Protein AF-A0A1S2M967-F1 (afdb_monomer_lite)

Organism: NCBI:txid1532552

Structure (mmCIF, N/CA/C/O backbone):
data_AF-A0A1S2M967-F1
#
_entry.id   AF-A0A1S2M967-F1
#
loop_
_atom_site.group_PDB
_atom_site.id
_atom_site.type_symbol
_atom_site.label_atom_id
_atom_site.label_alt_id
_atom_site.label_comp_id
_atom_site.label_asym_id
_atom_site.label_entity_id
_atom_site.label_seq_id
_atom_site.pdbx_PDB_ins_code
_atom_site.Cartn_x
_atom_site.Cartn_y
_atom_site.Cartn_z
_atom_site.occupancy
_atom_site.B_iso_or_equiv
_atom_site.auth_seq_id
_atom_site.auth_comp_id
_atom_site.auth_asym_id
_atom_site.auth_atom_id
_atom_site.pdbx_PDB_model_num
ATOM 1 N N . MET A 1 1 ? -36.466 -23.121 14.758 1.00 49.34 1 MET A N 1
ATOM 2 C CA . MET A 1 1 ? -35.079 -23.270 15.242 1.00 49.34 1 MET A CA 1
ATOM 3 C C . MET A 1 1 ? -34.273 -22.165 14.582 1.00 49.34 1 MET A C 1
ATOM 5 O O . MET A 1 1 ? -34.201 -22.155 13.362 1.00 49.34 1 MET A O 1
ATOM 9 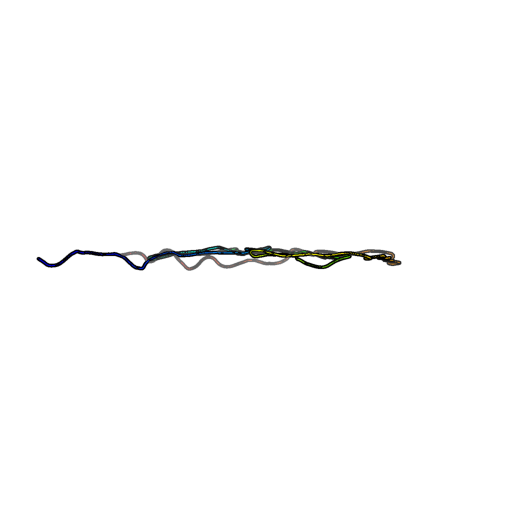N N . ALA A 1 2 ? -33.816 -21.169 15.340 1.00 61.50 2 ALA A N 1
ATOM 10 C CA . ALA A 1 2 ? -33.033 -20.072 14.778 1.00 61.50 2 ALA A CA 1
ATOM 11 C C . ALA A 1 2 ? -31.559 -20.483 14.748 1.00 61.50 2 ALA A C 1
ATOM 13 O O . ALA A 1 2 ? -31.037 -20.968 15.751 1.00 61.50 2 ALA A O 1
ATOM 14 N N . ILE A 1 3 ? -30.916 -20.312 13.596 1.00 71.56 3 ILE A N 1
ATOM 15 C CA . ILE A 1 3 ? -29.488 -20.557 13.417 1.00 71.56 3 ILE A CA 1
ATOM 16 C C . ILE A 1 3 ? -28.807 -19.201 13.555 1.00 71.56 3 ILE A C 1
ATOM 18 O O . ILE A 1 3 ? -29.134 -18.267 12.826 1.00 71.56 3 ILE A O 1
ATOM 22 N N . ASN A 1 4 ? -27.897 -19.074 14.514 1.00 69.38 4 ASN A N 1
ATOM 23 C CA . ASN A 1 4 ? -27.058 -17.890 14.609 1.00 69.38 4 ASN A CA 1
ATOM 24 C C . ASN A 1 4 ? -25.990 -17.986 13.513 1.00 69.38 4 ASN A C 1
ATOM 26 O O . ASN A 1 4 ? -25.299 -19.002 13.432 1.00 69.38 4 ASN A O 1
ATOM 30 N N . PHE A 1 5 ? -25.858 -16.966 12.669 1.00 61.59 5 PHE A N 1
ATOM 31 C CA . PHE A 1 5 ? -24.753 -16.885 11.721 1.00 61.59 5 PHE A CA 1
ATOM 32 C C . PHE A 1 5 ? -24.161 -15.481 11.735 1.00 61.59 5 PHE A C 1
ATOM 34 O O . PHE A 1 5 ? -24.875 -14.482 11.809 1.00 61.59 5 PHE A O 1
ATOM 41 N N . VAL A 1 6 ? -22.835 -15.425 11.694 1.00 69.31 6 VAL A N 1
ATOM 42 C CA . VAL A 1 6 ? -22.059 -14.188 11.684 1.00 69.31 6 VAL A CA 1
ATOM 43 C C . VAL A 1 6 ? -21.615 -13.923 10.250 1.00 69.31 6 VAL A C 1
ATOM 45 O O . VAL A 1 6 ? -20.868 -14.712 9.675 1.00 69.31 6 VAL A O 1
ATOM 48 N N . LEU A 1 7 ? -22.054 -12.802 9.678 1.00 66.31 7 LEU A N 1
ATOM 49 C CA . LEU A 1 7 ? -21.482 -12.233 8.456 1.00 66.31 7 LEU A CA 1
ATOM 50 C C . LEU A 1 7 ? -20.486 -11.149 8.859 1.00 66.31 7 LEU A C 1
ATOM 52 O O . LEU A 1 7 ? -20.820 -9.971 8.914 1.00 66.31 7 LEU A O 1
ATOM 56 N N . GLY A 1 8 ? -19.272 -11.554 9.204 1.00 70.88 8 GLY A N 1
ATOM 57 C CA . GLY A 1 8 ? -18.236 -10.618 9.623 1.00 70.88 8 GLY A CA 1
ATOM 58 C C . GLY A 1 8 ? -16.882 -11.074 9.127 1.00 70.88 8 GLY A C 1
ATOM 59 O O . GLY A 1 8 ? -16.078 -11.557 9.912 1.00 70.88 8 GLY A O 1
ATOM 60 N N . ALA A 1 9 ? -16.640 -10.966 7.823 1.00 75.69 9 ALA A N 1
ATOM 61 C CA . ALA A 1 9 ? -15.306 -11.150 7.270 1.00 75.69 9 ALA A CA 1
ATOM 62 C C . ALA A 1 9 ? -14.736 -9.779 6.905 1.00 75.69 9 ALA A C 1
ATOM 64 O O . ALA A 1 9 ? -15.327 -9.052 6.109 1.00 75.69 9 ALA A O 1
ATOM 65 N N . VAL A 1 10 ? -13.575 -9.440 7.462 1.00 79.00 10 VAL A N 1
ATOM 66 C CA . VAL A 1 10 ? -12.758 -8.343 6.942 1.00 79.00 10 VAL A CA 1
ATOM 67 C C . VAL A 1 10 ? -11.813 -8.957 5.921 1.00 79.00 10 VAL A C 1
ATOM 69 O O . VAL A 1 10 ? -10.813 -9.571 6.283 1.00 79.00 10 VAL A O 1
ATOM 72 N N . ASN A 1 11 ? -12.175 -8.860 4.644 1.00 82.50 11 ASN A N 1
ATOM 73 C CA . ASN A 1 11 ? -11.317 -9.316 3.559 1.00 82.50 11 ASN A CA 1
ATOM 74 C C . ASN A 1 11 ? -10.519 -8.131 3.018 1.00 82.50 11 ASN A C 1
ATOM 76 O O . ASN A 1 11 ? -11.092 -7.166 2.511 1.00 82.50 11 ASN A O 1
ATOM 80 N N . VAL A 1 12 ? -9.199 -8.207 3.144 1.00 80.00 12 VAL A N 1
ATOM 81 C CA . VAL A 1 12 ? -8.283 -7.165 2.691 1.00 80.00 12 VAL A CA 1
ATOM 82 C C . VAL A 1 12 ? -7.444 -7.746 1.570 1.00 80.00 12 VAL A C 1
ATOM 84 O O . VAL A 1 12 ? -6.549 -8.553 1.798 1.00 80.00 12 VAL A O 1
ATOM 87 N N . ASN A 1 13 ? -7.761 -7.332 0.346 1.00 78.25 13 ASN A N 1
ATOM 88 C CA . ASN A 1 13 ? -7.109 -7.855 -0.851 1.00 78.25 13 ASN A CA 1
ATOM 89 C C . ASN A 1 13 ? -5.675 -7.334 -1.007 1.00 78.25 13 ASN A C 1
ATOM 91 O O . ASN A 1 13 ? -4.814 -8.080 -1.459 1.00 78.25 13 ASN A O 1
ATOM 95 N N . VAL A 1 14 ? -5.416 -6.071 -0.649 1.00 77.75 14 VAL A N 1
ATOM 96 C CA . VAL A 1 14 ? -4.071 -5.479 -0.626 1.00 77.75 14 VAL A CA 1
ATOM 97 C C . VAL A 1 14 ? -4.012 -4.389 0.433 1.00 77.75 14 VAL A C 1
ATOM 99 O O . VAL A 1 14 ? -4.867 -3.509 0.462 1.00 77.75 14 VAL A O 1
ATOM 102 N N . ASN A 1 15 ? -2.947 -4.416 1.225 1.00 82.31 15 ASN A N 1
ATOM 103 C CA . ASN A 1 15 ? -2.453 -3.279 1.990 1.00 82.31 15 ASN A CA 1
ATOM 104 C C . ASN A 1 15 ? -1.108 -2.872 1.386 1.00 82.31 15 ASN A C 1
ATOM 106 O O . ASN A 1 15 ? -0.279 -3.740 1.115 1.00 82.31 15 ASN A O 1
ATOM 110 N N . ASN A 1 16 ? -0.905 -1.578 1.144 1.00 81.50 16 ASN A N 1
ATOM 111 C CA . ASN A 1 16 ? 0.382 -1.060 0.683 1.00 81.50 16 ASN A CA 1
ATOM 112 C C . ASN A 1 16 ? 1.060 -0.258 1.807 1.00 81.50 16 ASN A C 1
ATOM 114 O O . ASN A 1 16 ? 0.682 -0.374 2.970 1.00 81.50 16 ASN A O 1
ATOM 118 N N . THR A 1 17 ? 2.090 0.512 1.482 1.00 86.62 17 THR A N 1
ATOM 119 C CA . THR A 1 17 ? 2.909 1.224 2.461 1.00 86.62 17 THR A CA 1
ATOM 120 C C . THR A 1 17 ? 2.078 2.135 3.368 1.00 86.62 17 THR A C 1
ATOM 122 O O . THR A 1 17 ? 1.151 2.798 2.903 1.00 86.62 17 THR A O 1
ATOM 125 N N . ASN A 1 18 ? 2.399 2.115 4.667 1.00 85.31 18 ASN A N 1
ATOM 126 C CA . ASN A 1 18 ? 1.658 2.802 5.729 1.00 85.31 18 ASN A CA 1
ATOM 127 C C . ASN A 1 18 ? 0.168 2.419 5.808 1.00 85.31 18 ASN A C 1
ATOM 129 O O . ASN A 1 18 ? -0.696 3.278 5.980 1.00 85.31 18 ASN A O 1
ATOM 133 N N . ALA A 1 19 ? -0.152 1.127 5.671 1.00 87.44 19 ALA A N 1
ATOM 134 C CA . ALA A 1 19 ? -1.519 0.618 5.782 1.00 87.44 19 ALA A CA 1
ATOM 135 C C . ALA A 1 19 ? -1.695 -0.362 6.949 1.00 87.44 19 ALA A C 1
ATOM 137 O O . ALA A 1 19 ? -0.790 -1.104 7.328 1.00 87.44 19 ALA A O 1
ATOM 138 N N . GLY A 1 20 ? -2.908 -0.401 7.494 1.00 87.81 20 GLY A N 1
ATOM 139 C CA . GLY A 1 20 ? -3.297 -1.350 8.524 1.00 87.81 20 GLY A CA 1
ATOM 140 C C . GLY A 1 20 ? -4.810 -1.461 8.645 1.00 87.81 20 GLY A C 1
ATOM 141 O O . GLY A 1 20 ? -5.558 -0.640 8.120 1.00 87.81 20 GLY A O 1
ATOM 142 N N . VAL A 1 21 ? -5.256 -2.523 9.310 1.00 89.00 21 VAL A N 1
ATOM 143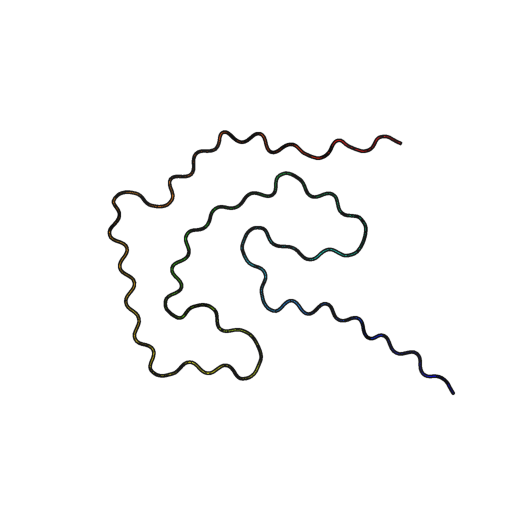 C CA . VAL A 1 21 ? -6.670 -2.879 9.459 1.00 89.00 21 VAL A CA 1
ATOM 144 C C . VAL A 1 21 ? -6.934 -3.031 10.944 1.00 89.00 21 VAL A C 1
ATOM 146 O O . VAL A 1 21 ? -6.323 -3.878 11.593 1.00 89.00 21 VAL A O 1
ATOM 149 N N . PHE A 1 22 ? -7.820 -2.199 11.485 1.00 88.50 22 PHE A N 1
ATOM 150 C CA . PHE A 1 22 ? -8.006 -2.077 12.928 1.00 88.50 22 PHE A CA 1
ATOM 151 C C . PHE A 1 22 ? -9.473 -2.235 13.307 1.00 88.50 22 PHE A C 1
ATOM 153 O O . PHE A 1 22 ? -10.360 -1.707 12.638 1.00 88.50 22 PHE A O 1
ATOM 160 N N . ILE A 1 23 ? -9.712 -2.976 14.390 1.00 84.56 23 ILE A N 1
ATOM 161 C CA . ILE A 1 23 ? -11.033 -3.212 14.975 1.00 84.56 23 ILE A CA 1
ATOM 162 C C . ILE A 1 23 ? -10.937 -2.858 16.461 1.00 84.56 23 ILE A C 1
ATOM 164 O O . ILE A 1 23 ? -10.084 -3.392 17.165 1.00 84.56 23 ILE A O 1
ATOM 168 N N . GLY A 1 24 ? -11.814 -1.975 16.939 1.00 85.81 24 GLY A N 1
ATOM 169 C CA . GLY A 1 24 ? -11.775 -1.452 18.308 1.00 85.81 24 GLY A CA 1
ATOM 170 C C . GLY A 1 24 ? -11.034 -0.116 18.422 1.00 85.81 24 GLY A C 1
ATOM 171 O O . GLY A 1 24 ? -10.774 0.552 17.423 1.00 85.81 24 GLY A O 1
ATOM 172 N N . GLN A 1 25 ? -10.742 0.303 19.655 1.00 86.31 25 GLN A N 1
ATOM 173 C CA . GLN A 1 25 ? -9.991 1.533 19.911 1.00 86.31 25 GLN A CA 1
ATOM 174 C C . GLN A 1 25 ? -8.525 1.346 19.517 1.00 86.31 25 GLN A C 1
ATOM 176 O O . GLN A 1 25 ? -7.891 0.371 19.915 1.00 86.31 25 GLN A O 1
ATOM 181 N N . ASN A 1 26 ? -7.991 2.292 18.749 1.00 83.50 26 ASN A N 1
ATOM 182 C CA . ASN A 1 26 ? -6.612 2.268 18.288 1.00 83.50 26 ASN A CA 1
ATOM 183 C C . ASN A 1 26 ? -6.009 3.674 18.373 1.00 83.50 26 ASN A C 1
ATOM 185 O O . ASN A 1 26 ? -6.664 4.649 18.004 1.00 83.50 26 ASN A O 1
ATOM 189 N N . SER A 1 27 ? -4.769 3.764 18.847 1.00 84.06 27 SER A N 1
ATOM 190 C CA . SER A 1 27 ? -3.964 4.983 18.822 1.00 84.06 27 SER A CA 1
ATOM 191 C C . SER A 1 27 ? -2.765 4.733 17.921 1.00 84.06 27 SER A C 1
ATOM 193 O O . SER A 1 27 ? -1.929 3.879 18.216 1.00 84.06 27 SER A O 1
ATOM 195 N N . GLN A 1 28 ? -2.711 5.443 16.796 1.00 74.94 28 GLN A N 1
ATOM 196 C CA . GLN A 1 28 ? -1.672 5.274 15.787 1.00 74.94 28 GLN A CA 1
ATOM 197 C C . GLN A 1 28 ? -0.918 6.566 15.623 1.00 74.94 28 GLN A C 1
ATOM 199 O O . GLN A 1 28 ? -1.493 7.607 15.314 1.00 74.94 28 GLN A O 1
ATOM 204 N N . THR A 1 29 ? 0.375 6.486 15.869 1.00 76.19 29 THR A N 1
ATOM 205 C CA . THR A 1 29 ? 1.223 7.654 15.988 1.00 76.19 29 THR A CA 1
ATOM 206 C C . THR A 1 29 ? 2.480 7.398 15.197 1.00 76.19 29 THR A C 1
ATOM 208 O O . THR A 1 29 ? 3.008 6.290 15.275 1.00 76.19 29 THR A O 1
ATOM 211 N N . ASN A 1 30 ? 2.980 8.402 14.487 1.00 74.25 30 ASN A N 1
ATOM 212 C CA . ASN A 1 30 ? 4.294 8.327 13.841 1.00 74.25 30 ASN A CA 1
ATOM 213 C C . ASN A 1 30 ? 4.343 7.320 12.686 1.00 74.25 30 ASN A C 1
ATOM 215 O O . ASN A 1 30 ? 5.321 6.608 12.495 1.00 74.25 30 ASN A O 1
ATOM 219 N N . TRP A 1 31 ? 3.243 7.259 11.938 1.00 80.56 31 TRP A N 1
ATOM 220 C CA . TRP A 1 31 ? 3.100 6.471 10.722 1.00 8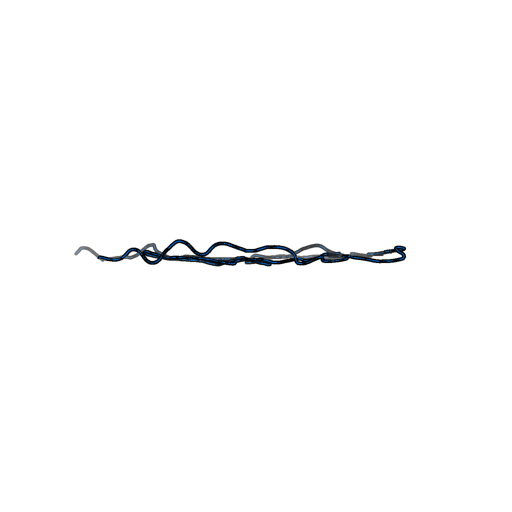0.56 31 TRP A CA 1
ATOM 221 C C . TRP A 1 31 ? 3.657 7.259 9.544 1.00 80.56 31 TRP A C 1
ATOM 223 O O . TRP A 1 31 ? 2.989 8.162 9.043 1.00 80.56 31 TRP A O 1
ATOM 233 N N . ASP A 1 32 ? 4.856 6.900 9.103 1.00 79.25 32 ASP A N 1
ATOM 234 C CA . ASP A 1 32 ? 5.501 7.496 7.941 1.00 79.25 32 ASP A CA 1
ATOM 235 C C . ASP A 1 32 ? 5.920 6.415 6.942 1.00 79.25 32 ASP A C 1
ATOM 237 O O . ASP A 1 32 ? 6.286 5.290 7.302 1.00 79.25 32 ASP A O 1
ATOM 241 N N . SER A 1 33 ? 5.828 6.752 5.661 1.00 84.00 33 SER A N 1
ATOM 242 C CA . SER A 1 33 ? 6.375 5.914 4.617 1.00 84.00 33 SER A CA 1
ATOM 243 C C . SER A 1 33 ? 6.691 6.692 3.359 1.00 84.00 33 SER A C 1
ATOM 245 O O . SER A 1 33 ? 5.872 7.470 2.863 1.00 84.00 33 SER A O 1
ATOM 247 N N . HIS A 1 34 ? 7.811 6.338 2.747 1.00 86.00 34 HIS A N 1
ATOM 248 C CA . HIS A 1 34 ? 8.198 6.845 1.446 1.00 86.00 34 HIS A CA 1
ATOM 249 C C . HIS A 1 34 ? 8.385 5.673 0.497 1.00 86.00 34 HIS A C 1
ATOM 251 O O . HIS A 1 34 ? 9.048 4.686 0.815 1.00 86.00 34 HIS A O 1
ATOM 257 N N . GLN A 1 35 ? 7.789 5.770 -0.685 1.00 87.88 35 GLN A N 1
ATOM 258 C CA . GLN A 1 35 ? 7.921 4.738 -1.698 1.00 87.88 35 GLN A CA 1
ATOM 259 C C . GLN A 1 35 ? 7.859 5.367 -3.086 1.00 87.88 35 GLN A C 1
ATOM 261 O O . GLN A 1 35 ? 6.883 6.034 -3.422 1.00 87.88 35 GLN A O 1
ATOM 266 N N . LYS A 1 36 ? 8.844 5.066 -3.929 1.00 87.19 36 LYS A N 1
ATOM 267 C CA . LYS A 1 36 ? 8.702 5.119 -5.380 1.00 87.19 36 LYS A CA 1
ATOM 268 C C . LYS A 1 36 ? 8.387 3.724 -5.838 1.00 87.19 36 LYS A C 1
ATOM 270 O O . LYS A 1 36 ? 8.982 2.732 -5.416 1.00 87.19 36 LYS A O 1
ATOM 275 N N . ARG A 1 37 ? 7.386 3.652 -6.696 1.00 85.25 37 ARG A N 1
ATOM 276 C CA . ARG A 1 37 ? 6.888 2.404 -7.227 1.00 85.25 37 ARG A CA 1
ATOM 277 C C . ARG A 1 37 ? 6.789 2.542 -8.730 1.00 85.25 37 ARG A C 1
ATOM 279 O O . ARG A 1 37 ? 6.103 3.427 -9.224 1.00 85.25 37 ARG A O 1
ATOM 286 N N . MET A 1 38 ? 7.426 1.617 -9.437 1.00 79.81 38 MET A N 1
ATOM 287 C CA . MET A 1 38 ? 7.372 1.516 -10.894 1.00 79.81 38 MET A CA 1
ATOM 288 C C . MET A 1 38 ? 6.846 0.129 -11.265 1.00 79.81 38 MET A C 1
ATOM 290 O O . MET A 1 38 ? 7.615 -0.763 -11.619 1.00 79.81 38 MET A O 1
ATOM 294 N N . PRO A 1 39 ? 5.543 -0.137 -11.076 1.00 80.38 39 PRO A N 1
ATOM 295 C CA . PRO A 1 39 ? 5.017 -1.469 -11.286 1.00 80.38 39 PRO A CA 1
ATOM 296 C C . PRO A 1 39 ? 4.788 -1.672 -12.781 1.00 80.38 39 PRO A C 1
ATOM 298 O O . PRO A 1 39 ? 3.833 -1.150 -13.344 1.00 80.38 39 PRO A O 1
ATOM 301 N N . GLY A 1 40 ? 5.650 -2.459 -13.416 1.00 80.69 40 GLY A N 1
ATOM 302 C CA . GLY A 1 40 ? 5.633 -2.622 -14.866 1.00 80.69 40 GLY A CA 1
ATOM 303 C C . GLY A 1 40 ? 4.308 -3.117 -15.447 1.00 80.69 40 GLY A C 1
ATOM 304 O O . GLY A 1 40 ? 3.850 -2.631 -16.472 1.00 80.69 40 GLY A O 1
ATOM 305 N N . VAL A 1 41 ? 3.659 -4.046 -14.752 1.00 82.44 41 VAL A N 1
ATOM 306 C CA . VAL A 1 41 ? 2.335 -4.586 -15.112 1.00 82.44 41 VAL A CA 1
ATOM 307 C C . VAL A 1 41 ? 1.252 -4.102 -14.127 1.00 82.44 41 VAL A C 1
ATOM 309 O O . VAL A 1 41 ? 0.086 -4.460 -14.241 1.00 82.44 41 VAL A O 1
ATOM 312 N N . GLY A 1 42 ? 1.598 -3.255 -13.152 1.00 80.81 42 GLY A N 1
ATOM 313 C CA . GLY A 1 42 ? 0.672 -2.834 -12.095 1.00 80.81 42 GLY A CA 1
ATOM 314 C C . GLY A 1 42 ? 0.512 -3.864 -10.967 1.00 80.81 42 GLY A C 1
ATOM 315 O O . GLY A 1 42 ? 1.415 -4.652 -10.691 1.00 80.81 42 GLY A O 1
ATOM 316 N N . VAL A 1 43 ? -0.623 -3.813 -10.258 1.00 77.94 43 VAL A N 1
ATOM 317 C CA . VAL A 1 43 ? -1.018 -4.834 -9.269 1.00 77.94 43 VAL A CA 1
ATOM 318 C C . VAL A 1 43 ? -2.129 -5.696 -9.869 1.00 77.94 43 VAL A C 1
ATOM 320 O O . VAL A 1 43 ? -3.069 -5.154 -10.444 1.00 77.94 43 VAL A O 1
ATOM 323 N N . VAL A 1 44 ? -2.056 -7.012 -9.681 1.00 79.81 44 VAL A N 1
ATOM 324 C CA . VAL A 1 44 ? -3.052 -7.981 -10.152 1.00 79.81 44 VAL A CA 1
ATOM 325 C C . VAL A 1 44 ? -3.595 -8.734 -8.936 1.00 79.81 44 VAL A C 1
ATOM 327 O O . VAL A 1 44 ? -2.889 -9.571 -8.385 1.00 79.81 44 VAL A O 1
ATOM 330 N N . ASN A 1 45 ? -4.819 -8.429 -8.483 1.00 78.62 45 ASN A N 1
ATOM 331 C CA . ASN A 1 45 ? -5.374 -8.999 -7.240 1.00 78.62 45 ASN A CA 1
ATOM 332 C C . ASN A 1 45 ? -6.836 -9.413 -7.379 1.00 78.62 45 ASN A C 1
ATOM 334 O O . ASN A 1 45 ? -7.574 -8.844 -8.180 1.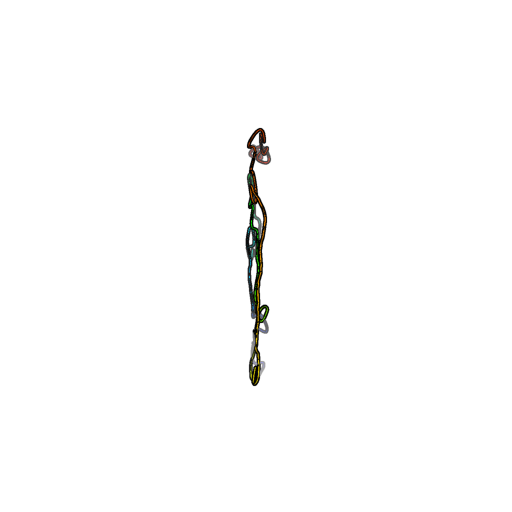00 78.62 45 ASN A O 1
ATOM 338 N N . GLY A 1 46 ? -7.255 -10.404 -6.591 1.00 78.06 46 GLY A N 1
ATOM 339 C CA . GLY A 1 46 ? -8.576 -11.034 -6.681 1.00 78.06 46 GLY A CA 1
ATOM 340 C C . GLY A 1 46 ? -8.536 -12.412 -7.353 1.00 78.06 46 GLY A C 1
ATOM 341 O O . GLY A 1 46 ? -7.466 -12.957 -7.626 1.00 78.06 46 GLY A O 1
ATOM 342 N N . VAL A 1 47 ? -9.709 -12.995 -7.596 1.00 81.81 47 VAL A N 1
ATOM 343 C CA . VAL A 1 47 ? -9.855 -14.336 -8.187 1.00 81.81 47 VAL A CA 1
ATOM 344 C C . VAL A 1 47 ? -10.020 -14.218 -9.706 1.00 81.81 47 VAL A C 1
ATOM 346 O O . VAL A 1 47 ? -10.707 -13.317 -10.177 1.00 81.81 47 VAL A O 1
ATOM 349 N N . SER A 1 48 ? -9.418 -15.142 -10.462 1.00 83.31 48 SER A N 1
ATOM 350 C CA . SER A 1 48 ? -9.492 -15.213 -11.936 1.00 83.31 48 SER A CA 1
ATOM 351 C C . SER A 1 48 ? -8.803 -14.070 -12.689 1.00 83.31 48 SER A C 1
ATOM 353 O O . SER A 1 48 ? -9.263 -13.640 -13.745 1.00 83.31 48 SER A O 1
ATOM 355 N N . ASN A 1 49 ? -7.662 -13.604 -12.186 1.00 82.75 49 ASN A N 1
ATOM 356 C CA . ASN A 1 49 ? -6.850 -12.645 -12.920 1.00 82.75 49 ASN A CA 1
ATOM 357 C C . ASN A 1 49 ? -5.959 -13.324 -13.962 1.00 82.75 49 ASN A C 1
ATOM 359 O O . ASN A 1 49 ? -5.209 -14.244 -13.642 1.00 82.75 49 ASN A O 1
ATOM 363 N N . MET A 1 50 ? -5.993 -12.822 -15.194 1.00 84.06 50 MET A N 1
ATOM 364 C CA . MET A 1 50 ? -5.108 -13.251 -16.273 1.00 84.06 50 MET A CA 1
ATOM 365 C C . MET A 1 50 ? -4.443 -12.028 -16.891 1.00 84.06 50 MET A C 1
ATOM 367 O O . MET A 1 50 ? -5.115 -11.063 -17.245 1.00 84.06 50 MET A O 1
ATOM 371 N N . ALA A 1 51 ? -3.123 -12.084 -17.036 1.00 80.81 51 ALA A N 1
ATOM 372 C CA . ALA A 1 51 ? -2.337 -11.053 -17.693 1.00 80.81 51 ALA A CA 1
ATOM 373 C C . ALA A 1 51 ? -1.447 -11.747 -18.734 1.00 80.81 51 ALA A C 1
ATOM 375 O O . ALA A 1 51 ? -0.549 -12.506 -18.374 1.00 80.81 51 ALA A O 1
ATOM 376 N N . MET A 1 52 ? -1.746 -11.563 -20.022 1.00 87.25 52 MET A N 1
ATOM 377 C CA . MET A 1 52 ? -1.084 -12.270 -21.125 1.00 87.25 52 MET A CA 1
ATOM 378 C C . MET A 1 52 ? -0.656 -11.279 -22.208 1.00 87.25 52 MET A C 1
ATOM 380 O O . MET A 1 52 ? -1.384 -10.338 -22.503 1.00 87.25 52 MET A O 1
ATOM 384 N N . GLY A 1 53 ? 0.513 -11.508 -22.814 1.00 86.19 53 GLY A N 1
ATOM 385 C CA . GLY A 1 53 ? 1.040 -10.652 -23.885 1.00 86.19 53 GLY A CA 1
ATOM 386 C C . GLY A 1 53 ? 1.683 -9.343 -23.414 1.00 86.19 53 GLY A C 1
ATOM 387 O O . GLY A 1 53 ? 1.897 -8.447 -24.223 1.00 86.19 53 GLY A O 1
ATOM 388 N N . ASN A 1 54 ? 2.005 -9.218 -22.124 1.00 85.69 54 ASN A N 1
ATOM 389 C CA . ASN A 1 54 ? 2.593 -7.994 -21.585 1.00 85.69 54 ASN A CA 1
ATOM 390 C C . ASN A 1 54 ? 4.075 -7.888 -21.961 1.00 85.69 54 ASN A C 1
ATOM 392 O O . ASN A 1 54 ? 4.894 -8.685 -21.505 1.00 85.69 54 ASN A O 1
ATOM 396 N N . LEU A 1 55 ? 4.422 -6.862 -22.734 1.00 89.69 55 LEU A N 1
ATOM 397 C CA . LEU A 1 55 ? 5.788 -6.370 -22.876 1.00 89.69 55 LEU A CA 1
ATOM 398 C C . LEU A 1 55 ? 5.867 -5.026 -22.158 1.00 89.69 55 LEU A C 1
ATOM 400 O O . LEU A 1 55 ? 5.097 -4.119 -22.467 1.00 89.69 55 LEU A O 1
ATOM 404 N N . VAL A 1 56 ? 6.786 -4.897 -21.205 1.00 87.69 56 VAL A N 1
ATOM 405 C CA . VAL A 1 56 ? 6.925 -3.682 -20.402 1.00 87.69 56 VAL A CA 1
ATOM 406 C C . VAL A 1 56 ? 8.366 -3.205 -20.446 1.00 87.69 56 VAL A C 1
ATOM 408 O O . VAL A 1 56 ? 9.286 -3.972 -20.174 1.00 87.69 56 VAL A O 1
ATOM 411 N N . SER A 1 57 ? 8.547 -1.920 -20.739 1.00 89.75 57 SER A N 1
ATOM 412 C CA . SER A 1 57 ? 9.803 -1.206 -20.537 1.00 89.75 57 SER A CA 1
ATOM 413 C C . SER A 1 57 ? 9.574 -0.109 -19.504 1.00 89.75 57 SER A C 1
ATOM 415 O O . SER A 1 57 ? 8.649 0.691 -19.642 1.00 89.75 57 SER A O 1
ATOM 417 N N . LEU A 1 58 ? 10.393 -0.104 -18.456 1.00 85.94 58 LEU A N 1
ATOM 418 C CA . LEU A 1 58 ? 10.434 0.949 -17.449 1.00 85.94 58 LEU A CA 1
ATOM 419 C C . LEU A 1 58 ? 11.823 1.564 -17.514 1.00 85.94 58 LEU A C 1
ATOM 421 O O . LEU A 1 58 ? 12.811 0.880 -17.255 1.00 85.94 58 LEU A O 1
ATOM 425 N N . ILE A 1 59 ? 11.886 2.825 -17.917 1.00 88.81 59 ILE A N 1
ATOM 426 C CA . ILE A 1 59 ? 13.132 3.569 -18.042 1.00 88.81 59 ILE A CA 1
ATOM 427 C C . ILE A 1 59 ? 13.030 4.746 -17.090 1.00 88.81 59 ILE A C 1
ATOM 429 O O . ILE A 1 59 ? 12.151 5.593 -17.241 1.00 88.81 59 ILE A O 1
ATOM 433 N N . ASP A 1 60 ? 13.934 4.766 -16.124 1.00 85.44 60 ASP A N 1
ATOM 434 C CA . ASP A 1 60 ? 14.026 5.779 -15.088 1.00 85.44 60 ASP A CA 1
ATOM 435 C C . ASP A 1 60 ? 15.407 6.425 -15.204 1.00 85.44 60 ASP A C 1
ATOM 437 O O . ASP A 1 60 ? 16.410 5.868 -14.767 1.00 85.44 60 ASP A O 1
ATOM 441 N N . ASN A 1 61 ? 15.475 7.529 -15.949 1.00 86.75 61 ASN A N 1
ATOM 442 C CA . ASN A 1 61 ? 16.728 8.204 -16.298 1.00 86.75 61 ASN A CA 1
ATOM 443 C C . ASN A 1 61 ? 16.938 9.436 -15.409 1.00 86.75 61 ASN A C 1
ATOM 445 O O . ASN A 1 61 ? 17.085 10.551 -15.919 1.00 86.75 61 ASN A O 1
ATOM 449 N N . ASP A 1 62 ? 16.897 9.260 -14.092 1.00 86.38 62 ASP A N 1
ATOM 450 C CA . ASP A 1 62 ? 17.174 10.327 -13.135 1.00 86.38 62 ASP A CA 1
ATOM 451 C C . ASP A 1 62 ? 18.608 10.250 -12.568 1.00 86.38 62 ASP A C 1
ATOM 453 O O . ASP A 1 62 ? 19.292 9.230 -12.621 1.00 86.38 62 ASP A O 1
ATOM 457 N N . LEU A 1 63 ? 19.120 11.401 -12.110 1.00 85.56 63 LEU A N 1
ATOM 458 C CA . LEU A 1 63 ? 20.435 11.514 -11.456 1.00 85.56 63 LEU A CA 1
ATOM 459 C C . LEU A 1 63 ? 20.350 11.162 -9.963 1.00 85.56 63 LEU A C 1
ATOM 461 O O . LEU A 1 63 ? 21.313 10.678 -9.374 1.00 85.56 63 LEU A O 1
ATOM 465 N N . ALA A 1 64 ? 19.209 11.462 -9.351 1.00 86.75 64 ALA A N 1
ATOM 466 C CA . ALA A 1 64 ? 18.887 11.136 -7.978 1.00 86.75 64 ALA A CA 1
ATOM 467 C C . ALA A 1 64 ? 17.386 10.889 -7.893 1.00 86.75 64 ALA A C 1
ATOM 469 O O . ALA A 1 64 ? 16.594 11.696 -8.387 1.00 86.75 64 ALA A O 1
ATOM 470 N N . ASP A 1 65 ? 17.035 9.801 -7.225 1.00 81.06 65 ASP A N 1
ATOM 471 C CA . ASP A 1 65 ? 15.672 9.346 -7.080 1.00 81.06 65 ASP A CA 1
ATOM 472 C C . ASP A 1 65 ? 15.289 9.228 -5.608 1.00 81.06 65 ASP A C 1
ATOM 474 O O . ASP A 1 65 ? 16.087 8.775 -4.787 1.00 81.06 65 ASP A O 1
ATOM 478 N N . MET A 1 66 ? 14.070 9.651 -5.283 1.00 86.19 66 MET A N 1
ATOM 479 C CA . MET A 1 66 ? 13.541 9.710 -3.921 1.00 86.19 66 MET A CA 1
ATOM 480 C C . MET A 1 66 ? 14.531 10.223 -2.852 1.00 86.19 66 MET A C 1
ATOM 482 O O . MET A 1 66 ? 14.788 9.526 -1.864 1.00 86.19 66 MET A O 1
ATOM 486 N N . PRO A 1 67 ? 15.087 11.440 -2.967 1.00 85.56 67 PRO A N 1
ATOM 487 C CA . PRO A 1 67 ? 15.790 12.019 -1.833 1.00 85.56 67 PRO A CA 1
ATOM 488 C C . PRO A 1 67 ? 14.783 12.262 -0.699 1.00 85.56 67 PRO A C 1
ATOM 490 O O . PRO A 1 67 ? 13.873 13.080 -0.821 1.00 85.56 67 PRO A O 1
ATOM 493 N N . ILE A 1 68 ? 14.933 11.528 0.398 1.00 82.81 68 ILE A N 1
ATOM 494 C CA . ILE A 1 68 ? 14.133 11.687 1.613 1.00 82.81 68 ILE A CA 1
ATOM 495 C C . ILE A 1 68 ? 14.934 12.570 2.572 1.00 82.81 68 ILE A C 1
ATOM 497 O O . ILE A 1 68 ? 16.097 12.286 2.857 1.00 82.81 68 ILE A O 1
ATOM 501 N N . SER A 1 69 ? 14.322 13.646 3.061 1.00 75.00 69 SER A N 1
ATOM 502 C CA . SER A 1 69 ? 14.898 14.520 4.085 1.00 75.00 69 SER A CA 1
ATOM 503 C C . SER A 1 69 ? 14.037 14.462 5.342 1.00 75.00 69 SER A C 1
ATOM 505 O O . SER A 1 69 ? 12.924 14.986 5.342 1.00 75.00 69 SER A O 1
ATOM 507 N N . GLU A 1 70 ? 14.535 13.855 6.413 1.00 64.75 70 GLU A N 1
ATOM 508 C CA . GLU A 1 70 ? 13.805 13.785 7.679 1.00 64.75 70 GLU A CA 1
ATOM 509 C C . GLU A 1 70 ? 14.092 15.016 8.554 1.00 64.75 70 GLU A C 1
ATOM 511 O O . GLU A 1 70 ? 15.152 15.168 9.155 1.00 64.75 70 GLU A O 1
ATOM 516 N N . MET A 1 71 ? 13.117 15.922 8.636 1.00 57.12 71 MET A N 1
ATOM 517 C CA . MET A 1 71 ? 13.005 16.885 9.735 1.00 57.12 71 MET A CA 1
ATOM 518 C C . MET A 1 71 ? 11.561 16.876 10.245 1.00 57.12 71 MET A C 1
ATOM 520 O O . MET A 1 71 ? 10.906 17.912 10.320 1.00 57.12 71 MET A O 1
ATOM 524 N N . GLU A 1 72 ? 11.031 15.685 10.532 1.00 58.72 72 GLU A N 1
ATOM 525 C CA . GLU A 1 72 ? 9.628 15.507 10.898 1.00 58.72 72 GLU A CA 1
ATOM 526 C C . GLU A 1 72 ? 9.493 15.009 12.342 1.00 58.72 72 GLU A C 1
ATOM 528 O O . GLU A 1 72 ? 9.732 13.851 12.672 1.00 58.72 72 GLU A O 1
ATOM 533 N N . ASN A 1 73 ? 9.114 15.920 13.241 1.00 57.75 73 ASN A N 1
ATOM 534 C CA . ASN A 1 73 ? 8.594 15.556 14.554 1.00 57.75 73 ASN A CA 1
ATOM 535 C C . ASN A 1 73 ?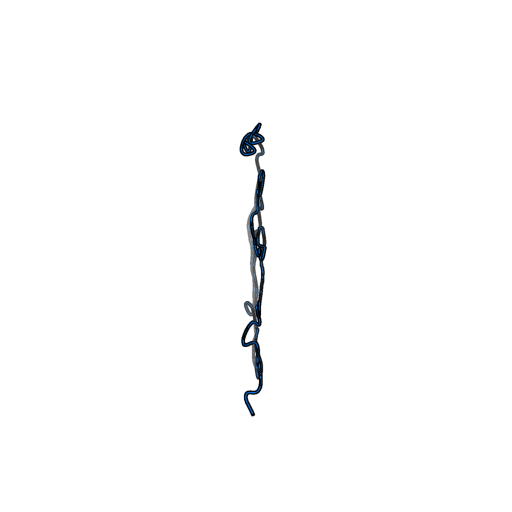 7.163 15.057 14.349 1.00 57.75 73 ASN A C 1
ATOM 537 O O . ASN A 1 73 ? 6.236 15.866 14.395 1.00 57.75 73 ASN A O 1
ATOM 541 N N . VAL A 1 74 ? 6.976 13.763 14.076 1.00 60.84 74 VAL A N 1
ATOM 542 C CA . VAL A 1 74 ? 5.619 13.217 14.024 1.00 60.84 74 VAL A CA 1
ATOM 543 C C . VAL A 1 74 ? 5.084 13.193 15.466 1.00 60.84 74 VAL A C 1
ATOM 545 O O . VAL A 1 74 ? 5.664 12.510 16.315 1.00 60.84 74 VAL A O 1
ATOM 548 N N . PRO A 1 75 ? 4.048 13.982 15.812 1.00 58.75 75 PRO A N 1
ATOM 549 C CA . PRO A 1 75 ? 3.557 14.043 17.177 1.00 58.75 75 PRO A CA 1
ATOM 550 C C . PRO A 1 75 ? 2.665 12.835 17.453 1.00 58.75 75 PRO A C 1
ATOM 552 O O . PRO A 1 75 ? 1.703 12.564 16.731 1.00 58.75 75 PRO A O 1
ATOM 555 N N . SER A 1 76 ? 2.951 12.144 18.552 1.00 61.44 76 SER A N 1
ATOM 556 C CA . SER A 1 76 ? 2.101 11.081 19.071 1.00 61.44 76 SER A CA 1
ATOM 557 C C . SER A 1 76 ? 0.930 11.670 19.861 1.00 61.44 76 SER A C 1
ATOM 559 O O . SER A 1 76 ? 1.188 12.513 20.722 1.00 61.44 76 SER A O 1
ATOM 561 N N . PRO A 1 77 ? -0.352 11.315 19.590 1.00 55.91 77 PRO A N 1
ATOM 562 C CA . PRO A 1 77 ? -1.465 11.670 20.456 1.00 55.91 77 PRO A CA 1
ATOM 563 C C . PRO A 1 77 ? -1.133 11.355 21.907 1.00 55.91 77 PRO A C 1
ATOM 565 O O . PRO A 1 77 ? -0.954 10.201 22.293 1.00 55.91 77 PRO A O 1
ATOM 568 N N . ASN A 1 78 ? -1.039 12.440 22.675 1.00 56.91 78 ASN A N 1
ATOM 569 C CA . ASN A 1 78 ? -0.841 12.469 24.112 1.00 56.91 78 ASN A CA 1
ATOM 570 C C . ASN A 1 78 ? -1.603 11.321 24.779 1.00 56.91 78 ASN A C 1
ATOM 572 O O . ASN A 1 78 ? -2.810 11.178 24.563 1.00 56.91 78 ASN A O 1
ATOM 576 N N . THR A 1 79 ? -0.905 10.535 25.601 1.00 56.53 79 THR A N 1
ATOM 577 C CA . THR A 1 79 ? -1.509 9.563 26.514 1.00 56.53 79 THR A CA 1
ATOM 578 C C . THR A 1 79 ? -2.715 10.217 27.185 1.00 56.53 79 THR A C 1
ATOM 580 O O . THR A 1 79 ? -2.545 11.181 27.930 1.00 56.53 79 THR A O 1
ATOM 583 N N . GLN A 1 80 ? -3.931 9.738 26.903 1.00 51.91 80 GLN A N 1
ATOM 584 C CA . GLN A 1 80 ? -5.107 10.136 27.672 1.00 51.91 80 GLN A CA 1
ATOM 585 C C . GLN A 1 80 ? -4.880 9.648 29.102 1.00 51.91 80 GLN A C 1
ATOM 587 O O . GLN A 1 80 ? -5.012 8.462 29.399 1.00 51.91 80 GLN A O 1
ATOM 592 N N . THR A 1 81 ? -4.444 10.554 29.971 1.00 44.56 81 THR A N 1
ATOM 593 C CA . THR A 1 81 ? -4.405 10.327 31.410 1.00 44.56 81 THR A CA 1
ATOM 594 C C . THR A 1 81 ? -5.843 10.285 31.914 1.00 44.56 81 THR A C 1
ATOM 596 O O . THR A 1 81 ? -6.621 11.184 31.590 1.00 44.56 81 THR A O 1
ATOM 599 N N . LEU A 1 82 ? -6.168 9.218 32.648 1.00 44.12 82 LEU A N 1
ATOM 600 C CA . LEU A 1 82 ? -7.440 9.015 33.349 1.00 44.12 82 LEU A CA 1
ATOM 601 C C . LEU A 1 82 ? -7.773 10.178 34.290 1.00 44.12 82 LEU A C 1
ATOM 603 O O . LEU A 1 82 ? -6.824 10.715 34.908 1.00 44.12 82 LEU A O 1
#

Foldseek 3Di:
DDDDDDPDDDDDFDDDQLDDDDDDDDFDWDRDDDDDDDDQQPDFTDPPDDDPPDDGDDDDPDPDDPPDDDPDPTDGPPDPDD

Sequence (82 aa):
MAINFVLGAVNVNVNNTNAGVFIGQNSQTNWDSHQKRMPGVGVVNGVSNMAMGNLVSLIDNDLADMPISEMENVPSPNTQTL

pLDDT: mean 77.13, std 11.58, range [44.12, 89.75]

Secondary structure (DSSP, 8-state):
-PPP--------S-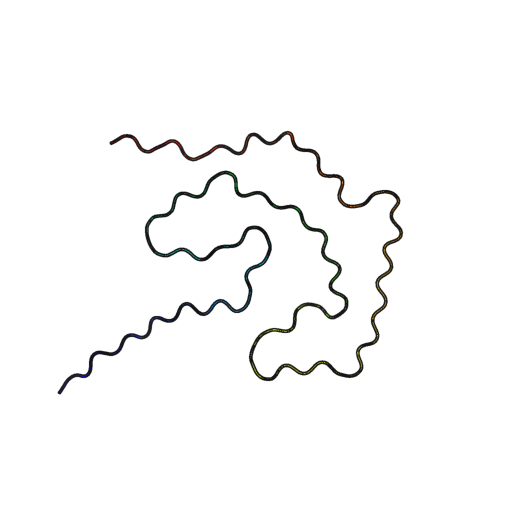--TT-----S---------------SS----SSS----S---------SS------------------

Radius of gyration: 21.06 Å; chains: 1; bounding box: 56×40×57 Å